Protein AF-A0A517LK33-F1 (afdb_monomer_lite)

Sequence (104 aa):
MTRCHGWVDTAPNPDKKRRSTTSSGSGKNGITKSKAKMPSKKQQITTLKQQWAEHKATMEQLCRTLAPDGPLFSMQITRIQHETELIAQISAEISRLSSKGMAG

Foldseek 3Di:
DDDDDDDDDDDDDPDDDDDDDDDDDPDPPPPPPPPVPPDPLVRVLVVLVVVLVVLVVVLVVLVVPQDCPDPCNVVSVVSNVVSVVSNVVSVVVSVVSPDDDDPD

Secondary structure (DSSP, 8-state):
-PPP---------S----------------------PPPPHHHHHHHHHHHHHHHHHHHHHHHHT--TTSTTHHHHHHHHHHHHHHHHHHHHHHHHHH------

Radius of gyration: 25.97 Å; chains: 1; bounding box: 52×52×53 Å

Organism: NCBI:txid50376

Structure (mmCIF, N/CA/C/O backbone):
data_AF-A0A517LK33-F1
#
_entry.id   AF-A0A517LK33-F1
#
loop_
_atom_site.group_PDB
_atom_site.id
_atom_site.type_symbol
_atom_site.label_atom_id
_atom_site.label_alt_id
_atom_site.label_comp_id
_atom_site.label_asym_id
_atom_site.label_entity_id
_atom_site.label_seq_id
_atom_site.pdbx_PDB_ins_code
_atom_site.Cartn_x
_atom_site.Cartn_y
_atom_site.Cartn_z
_atom_site.occupancy
_atom_site.B_iso_or_equiv
_atom_site.auth_seq_id
_atom_site.auth_comp_id
_atom_site.auth_asym_id
_atom_site.auth_atom_id
_atom_site.pdbx_PDB_model_num
ATOM 1 N N . MET A 1 1 ? -23.807 39.469 -14.213 1.00 40.66 1 MET A N 1
ATOM 2 C CA . MET A 1 1 ? -22.402 39.376 -13.762 1.00 40.66 1 MET A CA 1
ATOM 3 C C . MET A 1 1 ? -22.386 39.477 -12.246 1.00 40.66 1 MET A C 1
ATOM 5 O O . MET A 1 1 ? -22.493 40.571 -11.706 1.00 40.66 1 MET A O 1
ATOM 9 N N . THR A 1 2 ? -22.395 38.340 -11.555 1.00 49.94 2 THR A N 1
ATOM 10 C CA . THR A 1 2 ? -22.429 38.282 -10.088 1.00 49.94 2 THR A CA 1
ATOM 11 C C . THR A 1 2 ? -21.033 38.546 -9.533 1.00 49.94 2 THR A C 1
ATOM 13 O O . THR A 1 2 ? -20.052 37.928 -9.933 1.00 49.94 2 THR A O 1
ATOM 16 N N . ARG A 1 3 ? -20.976 39.547 -8.659 1.00 56.00 3 ARG A N 1
ATOM 17 C CA . ARG A 1 3 ? -19.798 40.178 -8.068 1.00 56.00 3 ARG A CA 1
ATOM 18 C C . ARG A 1 3 ? -19.096 39.215 -7.102 1.00 56.00 3 ARG A C 1
ATOM 20 O O . ARG A 1 3 ? -19.740 38.646 -6.228 1.00 56.00 3 ARG A O 1
ATOM 27 N N . CYS A 1 4 ? -17.785 39.049 -7.265 1.00 59.66 4 CYS A N 1
ATOM 28 C CA . CYS A 1 4 ? -16.923 38.243 -6.403 1.00 59.66 4 CYS A CA 1
ATOM 29 C C . CYS A 1 4 ? -16.982 38.733 -4.944 1.00 59.66 4 CYS A C 1
ATOM 31 O O . CYS A 1 4 ? -16.751 39.916 -4.683 1.00 59.66 4 CYS A O 1
ATOM 33 N N . HIS A 1 5 ? -17.240 37.835 -3.990 1.00 61.09 5 HIS A N 1
ATOM 34 C CA . HIS A 1 5 ? -17.046 38.109 -2.566 1.00 61.09 5 HIS A CA 1
ATOM 35 C C . HIS A 1 5 ? -15.599 37.779 -2.196 1.00 61.09 5 HIS A C 1
ATOM 37 O O . HIS A 1 5 ? -15.230 36.616 -2.049 1.00 61.09 5 HIS A O 1
ATOM 43 N N . GLY A 1 6 ? -14.775 38.826 -2.113 1.00 51.53 6 GLY A N 1
ATOM 44 C CA . GLY A 1 6 ? -13.423 38.753 -1.574 1.00 51.53 6 GLY A CA 1
ATOM 45 C C . GLY A 1 6 ? -13.447 38.322 -0.109 1.00 51.53 6 GLY A C 1
ATOM 46 O O . GLY A 1 6 ? -14.286 38.772 0.673 1.00 51.53 6 GLY A O 1
ATOM 47 N N . TRP A 1 7 ? -12.527 37.428 0.232 1.00 50.56 7 TRP A N 1
ATOM 48 C CA . TRP A 1 7 ? -12.267 36.959 1.584 1.00 50.56 7 TRP A CA 1
ATOM 49 C C . TRP A 1 7 ? -11.833 38.147 2.449 1.00 50.56 7 TRP A C 1
ATOM 51 O O . TRP A 1 7 ? -10.849 38.816 2.140 1.00 50.56 7 TRP A O 1
ATOM 61 N N . VAL A 1 8 ? -12.594 38.442 3.504 1.00 52.50 8 VAL A N 1
ATOM 62 C CA . VAL A 1 8 ? -12.209 39.444 4.500 1.00 52.50 8 VAL A CA 1
ATOM 63 C C . VAL A 1 8 ? -11.246 38.764 5.466 1.00 52.50 8 VAL A C 1
ATOM 65 O O . VAL A 1 8 ? -11.649 37.941 6.286 1.00 52.50 8 VAL A O 1
ATOM 68 N N . ASP A 1 9 ? -9.967 39.092 5.322 1.00 55.78 9 ASP A N 1
ATOM 69 C CA . ASP A 1 9 ? -8.911 38.759 6.270 1.00 55.78 9 ASP A CA 1
ATOM 70 C C . ASP A 1 9 ? -9.188 39.518 7.576 1.00 55.78 9 ASP A C 1
ATOM 72 O O . ASP A 1 9 ? -9.272 40.749 7.601 1.00 55.78 9 ASP A O 1
ATOM 76 N N . THR A 1 10 ? -9.453 38.809 8.670 1.00 54.66 10 THR A N 1
ATOM 77 C CA . THR A 1 10 ? -9.563 39.439 9.990 1.00 54.66 10 THR A CA 1
ATOM 78 C C . THR A 1 10 ? -8.827 38.581 11.001 1.00 54.66 10 THR A C 1
ATOM 80 O O . THR A 1 10 ? -9.388 37.675 11.615 1.00 54.66 10 THR A O 1
ATOM 83 N N . ALA A 1 11 ? -7.540 38.883 11.159 1.00 48.34 11 ALA A N 1
ATOM 84 C CA . ALA A 1 11 ? -6.726 38.403 12.263 1.00 48.34 11 ALA A CA 1
ATOM 85 C C . ALA A 1 11 ? -7.405 38.730 13.614 1.00 48.34 11 ALA A C 1
ATOM 87 O O . ALA A 1 11 ? -7.839 39.869 13.824 1.00 48.34 11 ALA A O 1
ATOM 88 N N . PRO A 1 12 ? -7.507 37.778 14.558 1.00 51.62 12 PRO A N 1
ATOM 89 C CA . PRO A 1 12 ? -8.077 38.059 15.868 1.00 51.62 12 PRO A CA 1
ATOM 90 C C . PRO A 1 12 ? -7.083 38.860 16.722 1.00 51.62 12 PRO A C 1
ATOM 92 O O . PRO A 1 12 ? -6.045 38.355 17.141 1.00 51.62 12 PRO A O 1
ATOM 95 N N . ASN A 1 13 ? -7.416 40.123 16.995 1.00 49.78 13 ASN A N 1
ATOM 96 C CA . ASN A 1 13 ? -6.726 40.953 17.982 1.00 49.78 13 ASN A CA 1
ATOM 97 C C . ASN A 1 13 ? -7.157 40.511 19.403 1.00 49.78 13 ASN A C 1
ATOM 99 O O . ASN A 1 13 ? -8.359 40.528 19.684 1.00 49.78 13 ASN A O 1
ATOM 103 N N . PRO A 1 14 ? -6.231 40.103 20.293 1.00 51.91 14 PRO A N 1
ATOM 104 C CA . PRO A 1 14 ? -6.578 39.452 21.557 1.00 51.91 14 PRO A CA 1
ATOM 105 C C . PRO A 1 14 ? -7.017 40.395 22.692 1.00 51.91 14 PRO A C 1
ATOM 107 O O . PRO A 1 14 ? -7.389 39.896 23.750 1.00 51.91 14 PRO A O 1
ATOM 110 N N . ASP A 1 15 ? -7.031 41.721 22.510 1.00 53.59 15 ASP A N 1
ATOM 111 C CA . ASP A 1 15 ? -7.090 42.645 23.658 1.00 53.59 15 ASP A CA 1
ATOM 112 C C . ASP A 1 15 ? -8.212 43.700 23.620 1.00 53.59 15 ASP A C 1
ATOM 114 O O . ASP A 1 15 ? -7.983 44.892 23.814 1.00 53.59 15 ASP A O 1
ATOM 118 N N . LYS A 1 16 ? -9.473 43.306 23.382 1.00 53.34 16 LYS A N 1
ATOM 119 C CA . LYS A 1 16 ? -10.614 44.217 23.627 1.00 53.34 16 LYS A CA 1
ATOM 120 C C . LYS A 1 16 ? -11.806 43.532 24.294 1.00 53.34 16 LYS A C 1
ATOM 122 O O . LYS A 1 16 ? -12.694 42.996 23.637 1.00 53.34 16 LYS A O 1
ATOM 127 N N . LYS A 1 17 ? -11.903 43.676 25.622 1.00 52.97 17 LYS A N 1
ATOM 128 C CA . LYS A 1 17 ? -13.181 43.611 26.356 1.00 52.97 17 LYS A CA 1
ATOM 129 C C . LYS A 1 17 ? -14.134 44.681 25.811 1.00 52.97 17 LYS A C 1
ATOM 131 O O . LYS A 1 17 ? -13.876 45.863 26.013 1.00 52.97 17 LYS A O 1
ATOM 136 N N . ARG A 1 18 ? -15.282 44.305 25.234 1.00 51.84 18 ARG A N 1
ATOM 137 C CA . ARG A 1 18 ? -16.432 45.217 25.054 1.00 51.84 18 ARG A CA 1
ATOM 138 C C . ARG A 1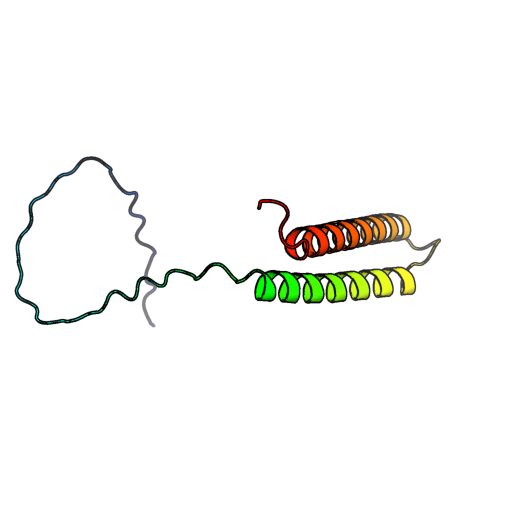 18 ? -17.773 44.511 25.298 1.00 51.84 18 ARG A C 1
ATOM 140 O O . ARG A 1 18 ? -18.320 43.863 24.422 1.00 51.84 18 ARG A O 1
ATOM 147 N N . ARG A 1 19 ? -18.230 44.672 26.546 1.00 48.38 19 ARG A N 1
ATOM 148 C CA . ARG A 1 19 ? -19.593 44.944 27.049 1.00 48.38 19 ARG A CA 1
ATOM 149 C C . ARG A 1 19 ? -20.795 44.369 26.272 1.00 48.38 19 ARG A C 1
ATOM 151 O O . ARG A 1 19 ? -21.086 44.784 25.158 1.00 48.38 19 ARG A O 1
ATOM 158 N N . SER A 1 20 ? -21.556 43.525 26.971 1.00 56.22 20 SER A N 1
ATOM 159 C CA . SER A 1 20 ? -22.866 42.990 26.589 1.00 56.22 20 SER A CA 1
ATOM 160 C C . SER A 1 20 ? -23.921 44.080 26.374 1.00 56.22 20 SER A C 1
ATOM 162 O O . SER A 1 20 ? -24.104 44.931 27.244 1.00 56.22 20 SER A O 1
ATOM 164 N N . THR A 1 21 ? -24.694 43.976 25.291 1.00 48.81 21 THR A N 1
ATOM 165 C CA . THR A 1 21 ? -26.059 44.513 25.211 1.00 48.81 21 THR A CA 1
ATOM 166 C C . THR A 1 21 ? -26.984 43.458 24.606 1.00 48.81 21 THR A C 1
ATOM 168 O O . THR A 1 21 ? -26.813 42.980 23.488 1.00 48.81 21 THR A O 1
ATOM 171 N N . THR A 1 22 ? -27.951 43.061 25.423 1.00 49.22 22 THR A N 1
ATOM 172 C CA . THR A 1 22 ? -29.111 42.230 25.116 1.00 49.22 22 THR A CA 1
ATOM 173 C C . THR A 1 22 ? -29.926 42.817 23.964 1.00 49.22 22 THR A C 1
ATOM 175 O O . THR A 1 22 ? -30.386 43.952 24.062 1.00 49.22 22 THR A O 1
ATOM 178 N N . SER A 1 23 ? -30.191 42.025 22.925 1.00 37.53 23 SER A N 1
ATOM 179 C CA . SER A 1 23 ? -31.400 42.187 22.116 1.00 37.53 23 SER A CA 1
ATOM 180 C C . SER A 1 23 ? -32.223 40.910 22.238 1.00 37.53 23 SER A C 1
ATOM 182 O O . SER A 1 23 ? -31.713 39.796 22.118 1.00 37.53 23 SER A O 1
ATOM 184 N N . SER A 1 24 ? -33.484 41.103 22.611 1.00 51.00 24 SER A N 1
ATOM 185 C CA . SER A 1 24 ? -34.484 40.062 22.789 1.00 51.00 24 SER A CA 1
ATOM 186 C C . SER A 1 24 ? -34.757 39.400 21.442 1.00 51.00 24 SER A C 1
ATOM 188 O O . SER A 1 24 ? -35.376 39.989 20.561 1.00 51.00 24 SER A O 1
ATOM 190 N N . GLY A 1 25 ? -34.256 38.181 21.281 1.00 37.97 25 GLY A N 1
ATOM 191 C CA . GLY A 1 25 ? -34.599 37.293 20.187 1.00 37.97 25 GLY A CA 1
ATOM 192 C C . GLY A 1 25 ? -34.936 35.938 20.780 1.00 37.97 25 GLY A C 1
ATOM 193 O O . GLY A 1 25 ? -34.036 35.174 21.124 1.00 37.97 25 GLY A O 1
ATOM 194 N N . SER A 1 26 ? -36.231 35.637 20.899 1.00 53.16 26 SER A N 1
ATOM 195 C CA . SER A 1 26 ? -36.715 34.257 21.004 1.00 53.16 26 SER A CA 1
ATOM 196 C C . SER A 1 26 ? -36.395 33.538 19.697 1.00 53.16 26 SER A C 1
ATOM 198 O O . SER A 1 26 ? -37.227 33.386 18.813 1.00 53.16 26 SER A O 1
ATOM 200 N N . GLY A 1 27 ? -35.141 33.136 19.567 1.00 42.62 27 GLY A N 1
ATOM 201 C CA . GLY A 1 27 ? -34.648 32.224 18.561 1.00 42.62 27 GLY A CA 1
ATOM 202 C C . GLY A 1 27 ? -33.908 31.158 19.329 1.00 42.62 27 GLY A C 1
ATOM 203 O O . GLY A 1 27 ? -32.756 31.340 19.718 1.00 42.62 27 GLY A O 1
ATOM 204 N N . LYS A 1 28 ? -34.584 30.041 19.587 1.00 48.25 28 LYS A N 1
ATOM 205 C CA . LYS A 1 28 ? -33.964 28.802 20.052 1.00 48.25 28 LYS A CA 1
ATOM 206 C C . LYS A 1 28 ? -33.137 28.241 18.888 1.00 48.25 28 LYS A C 1
ATOM 208 O O . LYS A 1 28 ? -33.411 27.158 18.387 1.00 48.25 28 LYS A O 1
ATOM 213 N N . ASN A 1 29 ? -32.136 28.994 18.432 1.00 43.53 29 ASN A N 1
ATOM 214 C CA . ASN A 1 29 ? -31.124 28.518 17.510 1.00 43.53 29 ASN A CA 1
ATOM 215 C C . ASN A 1 29 ? -30.192 27.676 18.354 1.00 43.53 29 ASN A C 1
ATOM 217 O O . ASN A 1 29 ? -29.182 28.144 18.880 1.00 43.53 29 ASN A O 1
ATOM 221 N N . GLY A 1 30 ? -30.621 26.428 18.540 1.00 46.81 30 GLY A N 1
ATOM 222 C CA . GLY A 1 30 ? -29.783 25.360 19.022 1.00 46.81 30 GLY A CA 1
ATOM 223 C C . GLY A 1 30 ? -28.512 25.394 18.200 1.00 46.81 30 GLY A C 1
ATOM 224 O O . GLY A 1 30 ? -28.487 24.976 17.047 1.00 46.81 30 GLY A O 1
ATOM 225 N N . ILE A 1 31 ? -27.463 25.932 18.813 1.00 49.00 31 ILE A N 1
ATOM 226 C CA . ILE A 1 31 ? -26.089 25.702 18.429 1.00 49.00 31 ILE A CA 1
ATOM 227 C C . ILE A 1 31 ? -25.930 24.192 18.577 1.00 49.00 31 ILE A C 1
ATOM 229 O O . ILE A 1 31 ? -25.517 23.685 19.622 1.00 49.00 31 ILE A O 1
ATOM 233 N N . THR A 1 32 ? -26.286 23.440 17.538 1.00 55.75 32 THR A N 1
ATOM 234 C CA . THR A 1 32 ? -25.700 22.132 17.324 1.00 55.75 32 THR A CA 1
ATOM 235 C C . THR A 1 32 ? -24.251 22.442 17.011 1.00 55.75 32 THR A C 1
ATOM 237 O O . THR A 1 32 ? -23.853 22.562 15.855 1.00 55.75 32 THR A O 1
ATOM 240 N N . LYS A 1 33 ? -23.462 22.646 18.077 1.00 51.62 33 LYS A N 1
ATOM 241 C CA . LYS A 1 33 ? -22.030 22.391 18.074 1.00 51.62 33 LYS A CA 1
ATOM 242 C C . LYS A 1 33 ? -21.936 21.045 17.385 1.00 51.62 33 LYS A C 1
ATOM 244 O O . LYS A 1 33 ? -22.278 20.029 17.995 1.00 51.62 33 LYS A O 1
ATOM 249 N N . SER A 1 34 ? -21.563 21.054 16.110 1.00 51.66 34 SER A N 1
ATOM 250 C CA . SER A 1 34 ? -21.155 19.855 15.410 1.00 51.66 34 SER A CA 1
ATOM 251 C C . SER A 1 34 ? -19.858 19.463 16.099 1.00 51.66 34 SER A C 1
ATOM 253 O O . SER A 1 34 ? -18.760 19.821 15.688 1.00 51.66 34 SER A O 1
ATOM 255 N N . LYS A 1 35 ? -19.997 18.843 17.277 1.00 58.31 35 LYS A N 1
ATOM 256 C CA . LYS A 1 35 ? -18.961 18.030 17.876 1.00 58.31 35 LYS A CA 1
ATOM 257 C C . LYS A 1 35 ? -18.760 16.979 16.806 1.00 58.31 35 LYS A C 1
ATOM 259 O O . LYS A 1 35 ? -19.578 16.065 16.721 1.00 58.31 35 LYS A O 1
ATOM 264 N N . ALA A 1 36 ? -17.758 17.179 15.950 1.00 62.34 36 ALA A N 1
ATOM 265 C CA . ALA A 1 36 ? -17.226 16.134 15.103 1.00 62.34 36 ALA A CA 1
ATOM 266 C C . ALA A 1 36 ? -16.964 14.970 16.056 1.00 62.34 36 ALA A C 1
ATOM 268 O O . ALA A 1 36 ? -16.036 15.006 16.866 1.00 62.34 36 ALA A O 1
ATOM 269 N N . LYS A 1 37 ? -17.915 14.033 16.113 1.00 69.56 37 LYS A N 1
ATOM 270 C CA . LYS A 1 37 ? -17.830 12.899 17.019 1.00 69.56 37 LYS A CA 1
ATOM 271 C C . LYS A 1 37 ? -16.602 12.160 16.535 1.00 69.56 37 LYS A C 1
ATOM 273 O O . LYS A 1 37 ? -16.582 11.741 15.379 1.00 69.56 37 LYS A O 1
ATOM 278 N N . MET A 1 38 ? -15.574 12.077 17.381 1.00 69.38 38 MET A N 1
ATOM 279 C CA . MET A 1 38 ? -14.394 11.300 17.031 1.00 69.38 38 MET A CA 1
ATOM 280 C C . MET A 1 38 ? -14.868 9.914 16.580 1.00 69.38 38 MET A C 1
ATOM 282 O O . MET A 1 38 ? -15.719 9.327 17.263 1.00 69.38 38 MET A O 1
ATOM 286 N N . PRO A 1 39 ? -14.408 9.430 15.414 1.00 78.00 39 PRO A N 1
ATOM 287 C CA . PRO A 1 39 ? -14.872 8.168 14.870 1.00 78.00 39 PRO A CA 1
ATOM 288 C C . PRO A 1 39 ? -14.631 7.069 15.902 1.00 78.00 39 PRO A C 1
ATOM 290 O O . PRO A 1 39 ? -13.572 6.997 16.524 1.00 78.00 39 PRO A O 1
ATOM 293 N N . SER A 1 40 ? -15.643 6.232 16.122 1.00 87.12 40 SER A N 1
ATOM 294 C CA . SER A 1 40 ? -15.526 5.114 17.060 1.00 87.12 40 SER A CA 1
ATOM 295 C C . SER A 1 40 ? -14.371 4.192 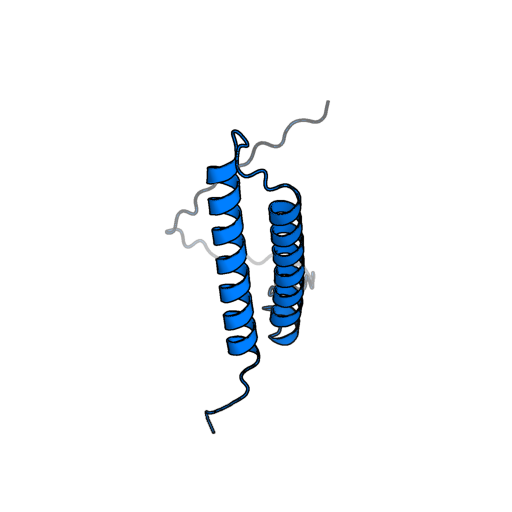16.655 1.00 87.12 40 SER A C 1
ATOM 297 O O . SER A 1 40 ? -14.067 4.074 15.469 1.00 87.12 40 SER A O 1
ATOM 299 N N . LYS A 1 41 ? -13.780 3.455 17.608 1.00 87.38 41 LYS A N 1
ATOM 300 C CA . LYS A 1 41 ? -12.736 2.452 17.307 1.00 87.38 41 LYS A CA 1
ATOM 301 C C . LYS A 1 41 ? -13.148 1.503 16.175 1.00 87.38 41 LYS A C 1
ATOM 303 O O . LYS A 1 41 ? -12.348 1.183 15.307 1.00 87.38 41 LYS A O 1
ATOM 308 N N . LYS A 1 42 ? -14.425 1.098 16.140 1.00 88.56 42 LYS A N 1
ATOM 309 C CA . LYS A 1 42 ? -14.979 0.249 15.074 1.00 88.56 42 LYS A CA 1
ATOM 310 C C . LYS A 1 42 ? -14.963 0.949 13.710 1.00 88.56 42 LYS A C 1
ATOM 312 O O . LYS A 1 42 ? -14.613 0.318 12.717 1.00 88.56 42 LYS A O 1
ATOM 317 N N . GLN A 1 43 ? -15.319 2.233 13.658 1.00 90.69 43 GLN A N 1
ATOM 318 C CA . GLN A 1 43 ? -15.233 3.032 12.431 1.00 90.69 43 GLN A CA 1
ATOM 319 C C . GLN A 1 43 ? -13.777 3.217 11.993 1.00 90.69 43 GLN A C 1
ATOM 321 O O . GLN A 1 43 ? -13.480 2.959 10.835 1.00 90.69 43 GLN A O 1
ATOM 326 N N . GLN A 1 44 ? -12.868 3.544 12.917 1.00 91.50 44 GLN A N 1
ATOM 327 C CA . GLN A 1 44 ? -11.433 3.676 12.633 1.00 91.50 44 GLN A CA 1
ATOM 328 C C . GLN A 1 44 ? -10.845 2.382 12.052 1.00 91.50 44 GLN A C 1
ATOM 330 O O . GLN A 1 44 ? -10.216 2.415 11.001 1.00 91.50 44 GLN A O 1
ATOM 335 N N . ILE A 1 45 ? -11.123 1.227 12.669 1.00 92.25 45 ILE A N 1
ATOM 336 C CA . ILE A 1 45 ? -10.678 -0.082 12.163 1.00 92.25 45 ILE A CA 1
ATOM 337 C C . ILE A 1 45 ? -11.263 -0.373 10.776 1.00 92.25 45 ILE A C 1
ATOM 339 O O . ILE A 1 45 ? -10.573 -0.932 9.929 1.00 92.25 45 ILE A O 1
ATOM 343 N N . THR A 1 46 ? -12.525 -0.016 10.529 1.00 94.25 46 THR A N 1
ATOM 344 C CA . THR A 1 46 ? -13.161 -0.240 9.219 1.00 94.25 46 THR A CA 1
ATOM 345 C C . THR A 1 46 ? -12.480 0.591 8.134 1.00 94.25 46 THR A C 1
ATOM 347 O O . THR A 1 46 ? -12.142 0.052 7.085 1.00 94.25 46 THR A O 1
ATOM 350 N N . THR A 1 47 ? -12.208 1.868 8.408 1.00 95.00 47 THR A N 1
ATOM 351 C CA . THR A 1 47 ? -11.473 2.751 7.494 1.00 95.00 47 THR A CA 1
ATOM 352 C C . THR A 1 47 ? -10.060 2.238 7.232 1.00 95.00 47 THR A C 1
ATOM 354 O O . THR A 1 47 ? -9.659 2.132 6.079 1.00 95.00 47 THR A O 1
ATOM 357 N N . LEU A 1 48 ? -9.333 1.830 8.274 1.00 95.06 48 LEU A N 1
ATOM 358 C CA . LEU A 1 48 ? -7.989 1.267 8.129 1.00 95.06 48 LEU A CA 1
ATOM 359 C C . LEU A 1 48 ? -7.986 -0.023 7.301 1.00 95.06 48 LEU A C 1
ATOM 361 O O . LEU A 1 48 ? -7.110 -0.214 6.467 1.00 95.06 48 LEU A O 1
ATOM 365 N N . LYS A 1 49 ? -8.983 -0.902 7.471 1.00 95.31 49 LYS A N 1
ATOM 366 C CA . LYS A 1 49 ? -9.124 -2.106 6.633 1.00 95.31 49 LYS A CA 1
ATOM 367 C C . LYS A 1 49 ? -9.374 -1.771 5.166 1.00 95.31 49 LYS A C 1
ATOM 369 O O . LYS A 1 49 ? -8.872 -2.475 4.296 1.00 95.31 49 LYS A O 1
ATOM 374 N N . GLN A 1 50 ? -10.147 -0.723 4.898 1.00 96.88 50 GLN A N 1
ATOM 375 C CA . GLN A 1 50 ? -10.369 -0.256 3.536 1.00 96.88 50 GLN A CA 1
ATOM 376 C C . GLN A 1 50 ? -9.072 0.290 2.925 1.00 96.88 50 GLN A C 1
ATOM 378 O O . GLN A 1 50 ? -8.685 -0.154 1.849 1.00 96.88 50 GLN A O 1
ATOM 383 N N . GLN A 1 51 ? -8.350 1.150 3.648 1.00 95.31 51 GLN A N 1
ATOM 384 C CA . GLN A 1 51 ? -7.047 1.662 3.210 1.00 95.31 51 GLN A CA 1
ATOM 385 C C . GLN A 1 51 ? -6.047 0.527 2.967 1.00 95.31 51 GLN A C 1
ATOM 387 O O . GLN A 1 51 ? -5.365 0.504 1.949 1.00 95.31 51 GLN A O 1
ATOM 392 N N . TRP A 1 52 ? -6.003 -0.471 3.853 1.00 96.12 52 TRP A N 1
ATOM 393 C CA . TRP A 1 52 ? -5.174 -1.663 3.670 1.00 96.12 52 TRP A CA 1
ATOM 394 C C . TRP A 1 52 ? -5.477 -2.380 2.349 1.00 96.12 52 TRP A C 1
ATOM 396 O O . TRP A 1 52 ? -4.555 -2.767 1.634 1.00 96.12 52 TRP A O 1
ATOM 406 N N . ALA A 1 53 ? -6.759 -2.542 2.007 1.00 96.19 53 ALA A N 1
ATOM 407 C CA . ALA A 1 53 ? -7.165 -3.185 0.760 1.00 96.19 53 ALA A CA 1
ATOM 408 C C . ALA A 1 53 ? -6.755 -2.360 -0.472 1.00 96.19 53 ALA A C 1
ATOM 410 O O . ALA A 1 53 ? -6.297 -2.933 -1.459 1.00 96.19 53 ALA A O 1
ATOM 411 N N . GLU A 1 54 ? -6.867 -1.032 -0.402 1.00 96.88 54 GLU A N 1
ATOM 412 C CA . GLU A 1 54 ? -6.454 -0.108 -1.468 1.00 96.88 54 GLU A CA 1
ATOM 413 C C . GLU A 1 54 ? -4.933 -0.139 -1.700 1.00 96.88 54 GLU A C 1
ATOM 415 O O . GLU A 1 54 ? -4.478 -0.299 -2.837 1.00 96.88 54 GLU A O 1
ATOM 420 N N . HIS A 1 55 ? -4.138 -0.074 -0.628 1.00 96.06 55 HIS A N 1
ATOM 421 C CA . HIS A 1 55 ? -2.678 -0.180 -0.708 1.00 96.06 55 HIS A CA 1
ATOM 422 C C . HIS A 1 55 ? -2.238 -1.551 -1.220 1.00 96.06 55 HIS A C 1
ATOM 424 O O . HIS A 1 55 ? -1.370 -1.647 -2.087 1.00 96.06 55 HIS A O 1
ATOM 430 N N . LYS A 1 56 ? -2.891 -2.628 -0.766 1.00 96.19 56 LYS A N 1
ATOM 431 C CA . LYS A 1 56 ? -2.614 -3.978 -1.264 1.00 96.19 56 LYS A CA 1
ATOM 432 C C . LYS A 1 56 ? -2.905 -4.106 -2.760 1.00 96.19 56 LYS A C 1
ATOM 434 O O . LYS A 1 56 ? -2.072 -4.642 -3.485 1.00 96.19 56 LYS A O 1
ATOM 439 N N . ALA A 1 57 ? -4.039 -3.591 -3.234 1.00 96.31 57 ALA A N 1
ATOM 440 C CA . ALA A 1 57 ? -4.369 -3.603 -4.659 1.00 96.31 57 ALA A CA 1
ATOM 441 C C . ALA A 1 57 ? -3.354 -2.795 -5.488 1.00 96.31 57 ALA A C 1
ATOM 443 O O . ALA A 1 57 ? -2.921 -3.246 -6.549 1.00 96.31 57 ALA A O 1
ATOM 444 N N . THR A 1 58 ? -2.920 -1.640 -4.976 1.00 94.88 58 THR A N 1
ATOM 445 C CA . THR A 1 58 ? -1.887 -0.805 -5.609 1.00 94.88 58 THR A CA 1
ATOM 446 C C . THR A 1 58 ? -0.552 -1.541 -5.694 1.00 94.88 58 THR A C 1
ATOM 448 O O . THR A 1 58 ? 0.063 -1.588 -6.758 1.00 94.88 58 THR A O 1
ATOM 451 N N . MET A 1 59 ? -0.121 -2.173 -4.601 1.00 95.25 59 MET A N 1
ATOM 452 C CA . MET A 1 59 ? 1.092 -2.989 -4.557 1.00 95.25 59 MET A CA 1
ATOM 453 C C . MET A 1 59 ? 1.026 -4.148 -5.562 1.00 95.25 59 MET A C 1
ATOM 455 O O . MET A 1 59 ? 1.965 -4.349 -6.330 1.00 95.25 59 MET A O 1
ATOM 459 N N . GLU A 1 60 ? -0.088 -4.885 -5.611 1.00 95.31 60 GLU A N 1
ATOM 460 C CA . GLU A 1 60 ? -0.285 -5.972 -6.577 1.00 95.31 60 GLU A CA 1
ATOM 461 C C . GLU A 1 60 ? -0.214 -5.474 -8.024 1.00 95.31 60 GLU A C 1
ATOM 463 O O . GLU A 1 60 ? 0.392 -6.130 -8.873 1.00 95.31 60 GLU A O 1
ATOM 468 N N . GLN A 1 61 ? -0.795 -4.308 -8.316 1.00 95.00 61 GLN A N 1
ATOM 469 C CA . GLN A 1 61 ? -0.706 -3.694 -9.637 1.00 95.00 61 GLN A CA 1
ATOM 470 C C . GLN A 1 61 ? 0.740 -3.337 -9.993 1.00 95.00 61 GLN A C 1
ATOM 472 O O . GLN A 1 61 ? 1.185 -3.666 -11.092 1.00 95.00 61 GLN A O 1
ATOM 477 N N . LEU A 1 62 ? 1.484 -2.719 -9.070 1.00 92.44 62 LEU A N 1
ATOM 478 C CA . LEU A 1 62 ? 2.888 -2.368 -9.286 1.00 92.44 62 LEU A CA 1
ATOM 479 C C . LEU A 1 62 ? 3.725 -3.608 -9.593 1.00 92.44 62 LEU A C 1
ATOM 481 O O . LEU A 1 62 ? 4.459 -3.599 -10.578 1.00 92.44 62 LEU A O 1
ATOM 485 N N . CYS A 1 63 ? 3.544 -4.688 -8.829 1.00 91.94 63 CYS A N 1
ATOM 486 C CA . CYS A 1 63 ? 4.221 -5.962 -9.066 1.00 91.94 63 CYS A CA 1
ATOM 487 C C . CYS A 1 63 ? 3.879 -6.570 -10.436 1.00 91.94 63 CYS A C 1
ATOM 489 O O . CYS A 1 63 ? 4.764 -7.108 -11.093 1.00 91.94 63 CYS A O 1
ATOM 491 N N . ARG A 1 64 ? 2.624 -6.470 -10.902 1.00 92.94 64 ARG A N 1
ATOM 492 C CA . ARG A 1 64 ? 2.226 -6.967 -12.237 1.00 92.94 64 ARG A CA 1
ATOM 493 C C . ARG A 1 64 ? 2.855 -6.174 -13.379 1.00 92.94 64 ARG A C 1
ATOM 495 O O . ARG A 1 64 ? 3.114 -6.736 -14.435 1.00 92.94 64 ARG A O 1
ATOM 502 N N . THR A 1 65 ? 3.052 -4.874 -13.182 1.00 91.00 65 THR A N 1
ATOM 503 C CA . THR A 1 65 ? 3.631 -3.974 -14.193 1.00 91.00 65 THR A CA 1
ATOM 504 C C . THR A 1 65 ? 5.148 -3.833 -14.088 1.00 91.00 65 THR A C 1
ATOM 506 O O . THR A 1 65 ? 5.738 -3.084 -14.866 1.00 91.00 65 THR A O 1
ATOM 509 N N . LEU A 1 66 ? 5.771 -4.513 -13.121 1.00 90.56 66 LEU A N 1
ATOM 510 C CA . LEU A 1 66 ? 7.197 -4.415 -12.855 1.00 90.56 66 LEU A CA 1
ATOM 511 C C . LEU A 1 66 ? 7.988 -5.099 -13.973 1.00 90.56 66 LEU A C 1
ATOM 513 O O . LEU A 1 66 ? 7.955 -6.319 -14.117 1.00 90.56 66 LEU A O 1
ATOM 517 N N . ALA A 1 67 ? 8.721 -4.301 -14.745 1.00 90.25 67 ALA A N 1
ATOM 518 C CA . ALA A 1 67 ? 9.627 -4.779 -15.782 1.00 90.25 67 ALA A CA 1
ATOM 519 C C . ALA A 1 67 ? 11.081 -4.671 -15.280 1.00 90.25 67 ALA A C 1
ATOM 521 O O . ALA A 1 67 ? 11.532 -3.542 -15.079 1.00 90.25 67 ALA A O 1
ATOM 522 N N . PRO A 1 68 ? 11.813 -5.790 -15.083 1.00 84.25 68 PRO A N 1
ATOM 523 C CA . PRO A 1 68 ? 13.176 -5.802 -14.530 1.00 84.25 68 PRO A CA 1
ATOM 524 C C . PRO A 1 68 ? 14.173 -4.886 -15.246 1.00 84.25 68 PRO A C 1
ATOM 526 O O . PRO A 1 68 ? 14.949 -4.194 -14.597 1.00 84.25 68 PRO A O 1
ATOM 529 N N . ASP A 1 69 ? 14.085 -4.817 -16.573 1.00 87.75 69 ASP A N 1
ATOM 530 C CA . ASP A 1 69 ? 14.958 -3.987 -17.415 1.00 87.75 69 ASP A CA 1
ATOM 531 C C . ASP A 1 69 ? 14.266 -2.694 -17.881 1.00 87.75 69 ASP A C 1
ATOM 533 O O . ASP A 1 69 ? 14.694 -2.022 -18.820 1.00 87.75 69 ASP A O 1
ATOM 537 N N . GLY A 1 70 ? 13.139 -2.352 -17.254 1.00 87.50 70 GLY A N 1
ATOM 538 C CA . GLY A 1 70 ? 12.364 -1.174 -17.598 1.00 87.50 70 GLY A CA 1
ATOM 539 C C . GLY A 1 70 ? 13.028 0.112 -17.094 1.00 87.50 70 GLY A C 1
ATOM 540 O O . GLY A 1 70 ? 13.588 0.134 -15.996 1.00 87.50 70 GLY A O 1
ATOM 541 N N . PRO A 1 71 ? 12.871 1.241 -17.808 1.00 87.69 71 PRO A N 1
ATOM 542 C CA . PRO A 1 71 ? 13.436 2.532 -17.397 1.00 87.69 71 PRO A CA 1
ATOM 543 C C . PRO A 1 71 ? 12.913 3.029 -16.038 1.00 87.69 71 PRO A C 1
ATOM 545 O O . PRO A 1 71 ? 13.493 3.93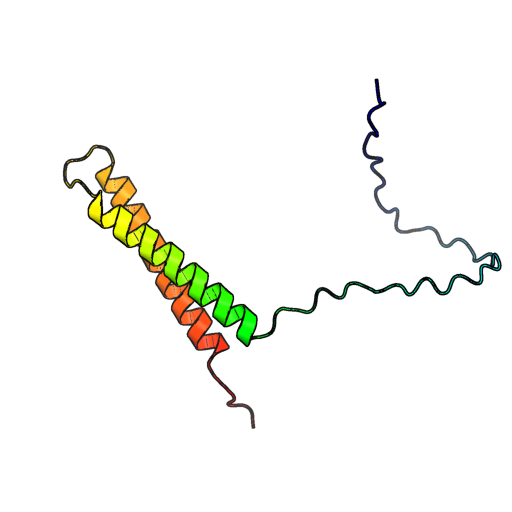0 -15.441 1.00 87.69 71 PRO A O 1
ATOM 548 N N . LEU A 1 72 ? 11.815 2.449 -15.543 1.00 90.44 72 LEU A N 1
ATOM 549 C CA . LEU A 1 72 ? 11.178 2.798 -14.275 1.00 90.44 72 LEU A CA 1
ATOM 550 C C . LEU A 1 72 ? 11.361 1.734 -13.181 1.00 90.44 72 LEU A C 1
ATOM 552 O O . LEU A 1 72 ? 10.756 1.875 -12.120 1.00 90.44 72 LEU A O 1
ATOM 556 N N . PHE A 1 73 ? 12.167 0.689 -13.408 1.00 91.19 73 PHE A N 1
ATOM 557 C CA . PHE A 1 73 ? 12.291 -0.448 -12.489 1.00 91.19 73 PHE A CA 1
ATOM 558 C C . PHE A 1 73 ? 12.647 -0.019 -11.060 1.00 91.19 73 PHE A C 1
ATOM 560 O O . PHE A 1 73 ? 11.924 -0.340 -10.120 1.00 91.19 73 PHE A O 1
ATOM 567 N N . SER A 1 74 ? 13.707 0.777 -10.893 1.00 91.38 74 SER A N 1
ATOM 568 C CA . SER A 1 74 ? 14.154 1.252 -9.576 1.00 91.38 74 SER A CA 1
ATOM 569 C C . SER A 1 74 ? 13.074 2.059 -8.852 1.00 91.38 74 SER A C 1
ATOM 571 O O . SER A 1 74 ? 12.803 1.822 -7.678 1.00 91.38 74 SER A O 1
ATOM 573 N N . MET A 1 75 ? 12.394 2.961 -9.563 1.00 93.00 75 MET A N 1
ATOM 574 C CA . MET A 1 75 ? 11.295 3.755 -9.015 1.00 93.00 75 MET A CA 1
ATOM 575 C C . MET A 1 75 ? 10.107 2.874 -8.604 1.00 93.00 75 MET A C 1
ATOM 577 O O . MET A 1 75 ? 9.513 3.094 -7.548 1.00 93.00 75 MET A O 1
ATOM 581 N N . GLN A 1 76 ? 9.754 1.874 -9.416 1.00 93.12 76 GLN A N 1
ATOM 582 C CA . GLN A 1 76 ? 8.668 0.946 -9.105 1.00 93.12 76 GLN A CA 1
ATOM 583 C C . GLN A 1 76 ? 9.008 0.056 -7.906 1.00 93.12 76 GLN A C 1
ATOM 585 O O . GLN A 1 76 ? 8.142 -0.138 -7.058 1.00 93.12 76 GLN A O 1
ATOM 590 N N . ILE A 1 77 ? 10.257 -0.402 -7.771 1.00 95.38 77 ILE A N 1
ATOM 591 C CA . ILE A 1 77 ? 10.731 -1.125 -6.581 1.00 95.38 77 ILE A CA 1
ATOM 592 C C . ILE A 1 77 ? 10.608 -0.259 -5.327 1.00 95.38 77 ILE A C 1
ATOM 594 O O . ILE A 1 77 ? 10.017 -0.705 -4.345 1.00 95.38 77 ILE A O 1
ATOM 598 N N . THR A 1 78 ? 11.090 0.987 -5.360 1.00 95.38 78 THR A N 1
ATOM 599 C CA . THR A 1 78 ? 10.959 1.913 -4.224 1.00 95.38 78 THR A CA 1
ATOM 600 C C . THR A 1 78 ? 9.493 2.126 -3.852 1.00 95.38 78 THR A C 1
ATOM 602 O O . THR A 1 78 ? 9.134 2.129 -2.675 1.00 95.38 78 THR A O 1
ATOM 605 N N . ARG A 1 79 ? 8.612 2.251 -4.850 1.00 94.56 79 ARG A N 1
ATOM 606 C CA . ARG A 1 79 ? 7.176 2.391 -4.606 1.00 94.56 79 ARG A CA 1
ATOM 607 C C . ARG A 1 79 ? 6.572 1.126 -3.992 1.00 94.56 79 ARG A C 1
ATOM 609 O O . ARG A 1 79 ? 5.806 1.240 -3.047 1.00 94.56 79 ARG A O 1
ATOM 616 N N . ILE A 1 80 ? 6.941 -0.066 -4.465 1.00 95.12 80 ILE A N 1
ATOM 617 C CA . ILE A 1 80 ? 6.500 -1.347 -3.884 1.00 95.12 80 ILE A CA 1
ATOM 618 C C . ILE A 1 80 ? 6.941 -1.463 -2.419 1.00 95.12 80 ILE A C 1
ATOM 620 O O . ILE A 1 80 ? 6.144 -1.858 -1.566 1.00 95.12 80 ILE A O 1
ATOM 624 N N . GLN A 1 81 ? 8.186 -1.089 -2.112 1.00 96.19 81 GLN A N 1
ATOM 625 C CA . GLN A 1 81 ? 8.698 -1.070 -0.739 1.00 96.19 81 GLN A CA 1
ATOM 626 C C . GLN A 1 81 ? 7.880 -0.124 0.146 1.00 96.19 81 GLN A C 1
ATOM 628 O O . GLN A 1 81 ? 7.471 -0.512 1.239 1.00 96.19 81 GLN A O 1
ATOM 633 N N . HIS A 1 82 ? 7.570 1.073 -0.354 1.00 96.88 82 HIS A N 1
ATOM 634 C CA . HIS A 1 82 ? 6.748 2.039 0.365 1.00 96.88 82 HIS A CA 1
ATOM 635 C C . HIS A 1 82 ? 5.321 1.530 0.631 1.00 96.88 82 HIS A C 1
ATOM 637 O O . HIS A 1 82 ? 4.856 1.586 1.767 1.00 96.88 82 HIS A O 1
ATOM 643 N N . GLU A 1 83 ? 4.638 0.975 -0.377 1.00 95.81 83 GLU A N 1
ATOM 644 C CA . GLU A 1 83 ? 3.297 0.395 -0.188 1.00 95.81 83 GLU A CA 1
ATOM 645 C C . GLU A 1 83 ? 3.325 -0.757 0.831 1.00 95.81 83 GLU A C 1
ATOM 647 O O . GLU A 1 83 ? 2.430 -0.877 1.667 1.00 95.81 83 GLU A O 1
ATOM 652 N N . THR A 1 84 ? 4.382 -1.577 0.815 1.00 95.94 84 THR A N 1
ATOM 653 C CA . THR A 1 84 ? 4.573 -2.665 1.788 1.00 95.94 84 THR A CA 1
ATOM 654 C C . THR A 1 84 ? 4.700 -2.126 3.214 1.00 95.94 84 THR A C 1
ATOM 656 O O . THR A 1 84 ? 4.097 -2.669 4.143 1.00 95.94 84 THR A O 1
ATOM 659 N N . GLU A 1 85 ? 5.449 -1.039 3.398 1.00 97.00 85 GLU A N 1
ATOM 660 C CA . GLU A 1 85 ? 5.606 -0.395 4.700 1.00 97.00 85 GLU A CA 1
ATOM 661 C C . GLU A 1 85 ? 4.279 0.189 5.206 1.00 97.00 85 GLU A C 1
ATOM 663 O O . GLU A 1 85 ? 3.904 -0.043 6.357 1.00 97.00 85 GLU A O 1
ATOM 668 N N . LEU A 1 86 ? 3.513 0.863 4.342 1.00 96.12 86 LEU A N 1
ATOM 669 C CA . LEU A 1 86 ? 2.185 1.383 4.685 1.00 96.12 86 LEU A CA 1
ATOM 670 C C . LEU A 1 86 ? 1.225 0.264 5.105 1.00 96.12 86 LEU A C 1
ATOM 672 O O . LEU A 1 86 ? 0.547 0.372 6.128 1.00 96.12 86 LEU A O 1
ATOM 676 N N . ILE A 1 87 ? 1.203 -0.846 4.365 1.00 96.50 87 ILE A N 1
ATOM 677 C CA . ILE A 1 87 ? 0.414 -2.038 4.701 1.00 96.50 87 ILE A CA 1
ATOM 678 C C . ILE A 1 87 ? 0.791 -2.568 6.091 1.00 96.50 87 ILE A C 1
ATOM 680 O O . ILE A 1 87 ? -0.098 -2.900 6.887 1.00 96.50 87 ILE A O 1
ATOM 684 N N . ALA A 1 88 ? 2.088 -2.635 6.409 1.00 96.19 88 ALA A N 1
ATOM 685 C CA . ALA A 1 88 ? 2.572 -3.076 7.715 1.00 96.19 88 ALA A CA 1
ATOM 686 C C . ALA A 1 88 ? 2.149 -2.116 8.839 1.00 96.19 88 ALA A C 1
ATOM 688 O O . ALA A 1 88 ? 1.629 -2.567 9.863 1.00 96.19 88 ALA A O 1
ATOM 689 N N . GLN A 1 89 ? 2.286 -0.803 8.630 1.00 96.62 89 GLN A N 1
ATOM 690 C CA . GLN A 1 89 ? 1.868 0.226 9.589 1.00 96.62 89 GLN A CA 1
ATOM 691 C C . GLN A 1 89 ? 0.360 0.170 9.859 1.00 96.62 89 GLN A C 1
ATOM 693 O O . GLN A 1 89 ? -0.063 0.149 11.014 1.00 96.62 89 GLN A O 1
ATOM 698 N N . ILE A 1 90 ? -0.462 0.060 8.811 1.00 95.25 90 ILE A N 1
ATOM 699 C CA . ILE A 1 90 ? -1.919 -0.064 8.939 1.00 95.25 90 ILE A CA 1
ATOM 700 C C . ILE A 1 90 ? -2.290 -1.350 9.688 1.00 95.25 90 ILE A C 1
ATOM 702 O O . ILE A 1 90 ? -3.168 -1.338 10.551 1.00 95.25 90 ILE A O 1
ATOM 706 N N . SER A 1 91 ? -1.607 -2.462 9.407 1.00 94.38 91 SER A N 1
ATOM 707 C CA . SER A 1 91 ? -1.842 -3.740 10.093 1.00 94.38 91 SER A CA 1
ATOM 708 C C . SER A 1 91 ? -1.495 -3.661 11.586 1.00 94.38 91 SER A C 1
ATOM 710 O O . SER A 1 91 ? -2.253 -4.154 12.432 1.00 94.38 91 SER A O 1
ATOM 712 N N . ALA A 1 92 ? -0.385 -3.002 11.926 1.00 94.56 92 ALA A N 1
ATOM 713 C CA . ALA A 1 92 ? 0.004 -2.736 13.306 1.00 94.56 92 ALA A CA 1
ATOM 714 C C . ALA A 1 92 ? -1.014 -1.823 14.007 1.00 94.56 92 ALA A C 1
ATOM 716 O O . ALA A 1 92 ? -1.424 -2.103 15.133 1.00 94.56 92 ALA A O 1
ATOM 717 N N . GLU A 1 93 ? -1.495 -0.786 13.323 1.00 93.12 93 GLU A N 1
ATOM 718 C CA . GLU A 1 93 ? -2.480 0.155 13.854 1.00 93.12 93 GLU A CA 1
ATOM 719 C C . GLU A 1 93 ? -3.848 -0.504 14.089 1.00 93.12 93 GLU A C 1
ATOM 721 O O . GLU A 1 93 ? -4.461 -0.319 15.143 1.00 93.12 93 GLU A O 1
ATOM 726 N N . ILE A 1 94 ? -4.310 -1.355 13.167 1.00 92.94 94 ILE A N 1
ATOM 727 C CA . ILE A 1 94 ? -5.509 -2.178 13.374 1.00 92.94 94 ILE A CA 1
ATOM 728 C C . ILE A 1 94 ? -5.326 -3.076 14.599 1.00 92.94 94 ILE A C 1
ATOM 730 O O . ILE A 1 94 ? -6.232 -3.163 15.428 1.00 92.94 94 ILE 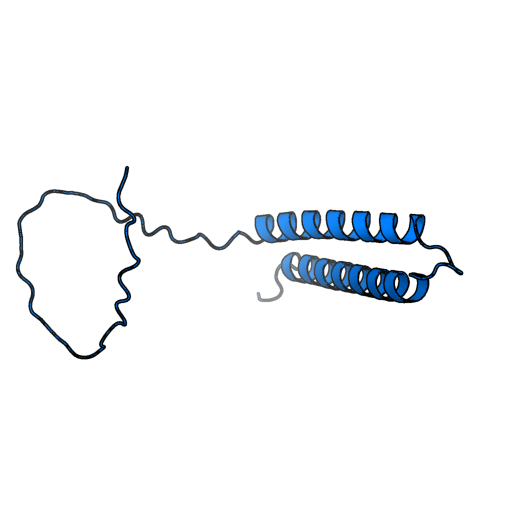A O 1
ATOM 7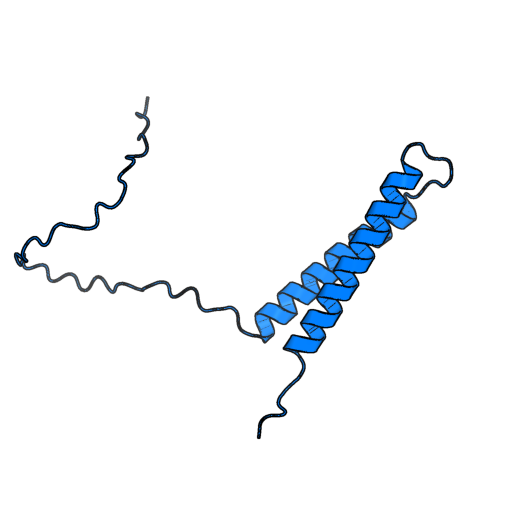34 N N . SER A 1 95 ? -4.162 -3.715 14.741 1.00 91.81 95 SER A N 1
ATOM 735 C CA . SER A 1 95 ? -3.855 -4.577 15.890 1.00 91.81 95 SER A CA 1
ATOM 736 C C . SER A 1 95 ? -3.861 -3.787 17.202 1.00 91.81 95 SER A C 1
ATOM 738 O O . SER A 1 95 ? -4.446 -4.234 18.189 1.00 91.81 95 SER A O 1
ATOM 740 N N . ARG A 1 96 ? -3.304 -2.571 17.198 1.00 92.00 96 ARG A N 1
ATOM 741 C CA . ARG A 1 96 ? -3.298 -1.639 18.334 1.00 92.00 96 ARG A CA 1
ATOM 742 C C . ARG A 1 96 ? -4.703 -1.175 18.723 1.00 92.00 96 ARG A C 1
ATOM 744 O O . ARG A 1 96 ? -5.011 -1.067 19.905 1.00 92.00 96 ARG A O 1
ATOM 751 N N . LEU A 1 97 ? -5.566 -0.885 17.751 1.00 89.12 97 LEU A N 1
ATOM 752 C CA . LEU A 1 97 ? -6.952 -0.474 18.004 1.00 89.12 97 LEU A CA 1
ATOM 753 C C . LEU A 1 97 ? -7.850 -1.648 18.411 1.00 89.12 97 LEU A C 1
ATOM 755 O O . LEU A 1 97 ? -8.822 -1.453 19.148 1.00 89.12 97 LEU A O 1
ATOM 759 N N . SER A 1 98 ? -7.539 -2.845 17.909 1.00 85.56 98 SER A N 1
ATOM 760 C CA . SER A 1 98 ? -8.265 -4.081 18.190 1.00 85.56 98 SER A CA 1
ATOM 761 C C . SER A 1 98 ? -7.864 -4.719 19.518 1.00 85.56 98 SER A C 1
ATOM 763 O O . SER A 1 98 ? -8.664 -5.482 20.066 1.00 85.56 98 SER A O 1
ATOM 765 N N . SER A 1 99 ? -6.670 -4.435 20.052 1.00 81.00 99 SER A N 1
ATOM 766 C CA . SER A 1 99 ? -6.277 -4.925 21.370 1.00 81.00 99 SER A CA 1
ATOM 767 C C . SER A 1 99 ? -7.202 -4.322 22.436 1.00 81.00 99 SER A C 1
ATOM 769 O O . SER A 1 99 ? -7.344 -3.112 22.636 1.00 81.00 99 SER A O 1
ATOM 771 N N . LYS A 1 100 ? -7.957 -5.220 23.063 1.00 62.59 100 LYS A N 1
ATOM 772 C CA . LYS A 1 100 ? -9.012 -4.941 24.028 1.00 62.59 100 LYS A CA 1
ATOM 773 C C . LYS A 1 100 ? -8.410 -5.178 25.414 1.00 62.59 100 LYS A C 1
ATOM 775 O O . LYS A 1 100 ? -8.037 -6.301 25.708 1.00 62.59 100 LYS A O 1
ATOM 780 N N . GLY A 1 101 ? -8.325 -4.125 26.225 1.00 57.69 101 GLY A N 1
ATOM 781 C CA . GLY A 1 101 ? -8.298 -4.183 27.693 1.00 57.69 101 GLY A CA 1
ATOM 782 C C . GLY A 1 101 ? -7.252 -5.079 28.370 1.00 57.69 101 GLY A C 1
ATOM 783 O O . GLY A 1 101 ? -7.535 -6.229 28.670 1.00 57.69 101 GLY A O 1
ATOM 784 N N . MET A 1 102 ? -6.124 -4.485 28.766 1.00 49.88 102 MET A N 1
ATOM 785 C CA . MET A 1 102 ? -5.414 -4.837 30.004 1.00 49.88 102 MET A CA 1
ATOM 786 C C . MET A 1 102 ? -5.138 -3.540 30.772 1.00 49.88 102 MET A C 1
ATOM 788 O O . MET A 1 102 ? -4.067 -2.953 30.696 1.00 49.88 102 MET A O 1
ATOM 792 N N . ALA A 1 103 ? -6.185 -3.045 31.417 1.00 45.94 103 ALA A N 1
ATOM 793 C CA . ALA A 1 103 ? -6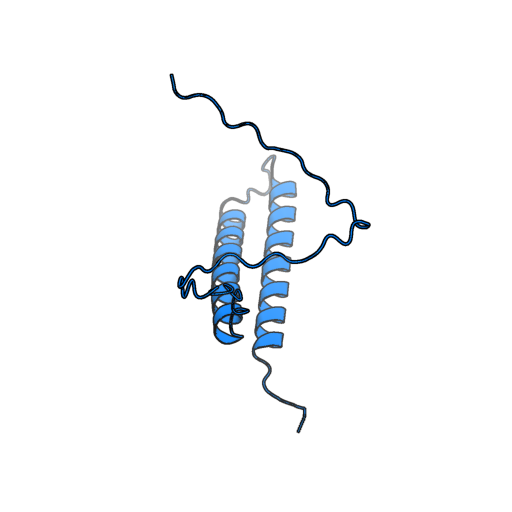.138 -2.113 32.537 1.00 45.94 103 ALA A CA 1
ATOM 794 C C . ALA A 1 103 ? -7.454 -2.349 33.288 1.00 45.94 103 ALA A C 1
ATOM 796 O O . ALA A 1 103 ? -8.436 -1.629 33.096 1.00 45.94 103 ALA A O 1
ATOM 797 N N . GLY A 1 104 ? -7.503 -3.500 33.960 1.00 35.19 104 GLY A N 1
ATOM 798 C CA . GLY A 1 104 ? -8.397 -3.740 35.087 1.00 35.19 104 GLY A CA 1
ATOM 799 C C . GLY A 1 104 ? -7.689 -3.309 36.358 1.00 35.19 104 GLY A C 1
ATOM 800 O O . GLY A 1 104 ? -6.438 -3.385 36.358 1.00 35.19 104 GLY A O 1
#

pLDDT: mean 75.83, std 20.92, range [35.19, 97.0]